Protein AF-A0A354HS11-F1 (afdb_monomer_lite)

Sequence (56 aa):
MRDVFLNTAGIEDFIMEDELLALQPAVDSAHNLLAHKKGPGSEYLGWLDLPETAMT

Structure (mmCIF, N/CA/C/O backbone):
data_AF-A0A354HS11-F1
#
_entry.id   AF-A0A354HS11-F1
#
loop_
_atom_site.group_PDB
_atom_site.id
_atom_site.type_symbol
_atom_site.label_atom_id
_atom_site.label_alt_id
_atom_site.label_comp_id
_atom_site.label_asym_id
_atom_site.label_entity_id
_atom_site.label_seq_id
_atom_site.pdbx_PDB_ins_code
_atom_site.Cartn_x
_atom_site.Cartn_y
_atom_site.Cartn_z
_atom_site.occupancy
_atom_site.B_iso_or_equiv
_atom_site.auth_seq_id
_atom_site.auth_comp_id
_atom_site.auth_asym_id
_atom_site.auth_atom_id
_atom_site.pdbx_PDB_model_num
ATOM 1 N N . MET A 1 1 ? -16.841 0.124 -9.895 1.00 60.00 1 MET A N 1
ATOM 2 C CA . MET A 1 1 ? -15.440 0.050 -9.440 1.00 60.00 1 MET A CA 1
ATOM 3 C C . MET A 1 1 ? -14.644 0.950 -10.372 1.00 60.00 1 MET A C 1
ATOM 5 O O . MET A 1 1 ? -14.855 0.846 -11.572 1.00 60.00 1 MET A O 1
ATOM 9 N N . ARG A 1 2 ? -13.902 1.941 -9.861 1.00 70.06 2 ARG A N 1
ATOM 10 C CA . ARG A 1 2 ? -12.965 2.707 -10.697 1.00 70.06 2 ARG A CA 1
ATOM 11 C C . ARG A 1 2 ? -11.631 1.997 -10.589 1.00 70.06 2 ARG A C 1
ATOM 13 O O . ARG A 1 2 ? -11.112 1.886 -9.482 1.00 70.06 2 ARG A O 1
ATOM 20 N N . ASP A 1 3 ? -11.137 1.505 -11.710 1.00 87.50 3 ASP A N 1
ATOM 21 C CA . ASP A 1 3 ? -9.895 0.752 -11.735 1.00 87.50 3 ASP A CA 1
ATOM 22 C C . ASP A 1 3 ? -8.720 1.715 -11.561 1.00 87.50 3 ASP A C 1
ATOM 24 O O . ASP A 1 3 ? -8.606 2.728 -12.257 1.00 87.50 3 ASP A O 1
ATOM 28 N N . VAL A 1 4 ? -7.880 1.423 -10.574 1.00 92.75 4 VAL A N 1
ATOM 29 C CA . VAL A 1 4 ? -6.624 2.129 -10.330 1.00 92.75 4 VAL A CA 1
ATOM 30 C C . VAL A 1 4 ? -5.508 1.222 -10.826 1.00 92.75 4 VAL A C 1
ATOM 32 O O . VAL A 1 4 ? -5.431 0.066 -10.418 1.00 92.75 4 VAL A O 1
ATOM 35 N N . PHE A 1 5 ? -4.650 1.745 -11.701 1.00 93.88 5 PHE A N 1
ATOM 36 C CA . PHE A 1 5 ? -3.533 1.003 -12.282 1.00 93.88 5 PHE A CA 1
ATOM 37 C C . PHE A 1 5 ? -2.204 1.599 -11.822 1.00 93.88 5 PHE A C 1
ATOM 39 O O . PHE A 1 5 ? -2.003 2.812 -11.904 1.00 93.88 5 PHE A O 1
ATOM 46 N N . LEU A 1 6 ? -1.291 0.739 -11.374 1.00 93.62 6 LEU A N 1
ATOM 47 C CA . LEU A 1 6 ? 0.098 1.093 -11.105 1.00 93.62 6 LEU A CA 1
ATOM 48 C C . LEU A 1 6 ? 0.930 0.794 -12.359 1.00 93.62 6 LEU A C 1
ATOM 50 O O . LEU A 1 6 ? 1.002 -0.354 -12.785 1.00 93.62 6 LEU A O 1
ATOM 54 N N . ASN A 1 7 ? 1.541 1.819 -12.954 1.00 95.19 7 ASN A N 1
ATOM 55 C CA . ASN A 1 7 ? 2.456 1.669 -14.087 1.00 95.19 7 ASN A CA 1
ATOM 56 C C . ASN A 1 7 ? 3.908 1.756 -13.597 1.00 95.19 7 ASN A C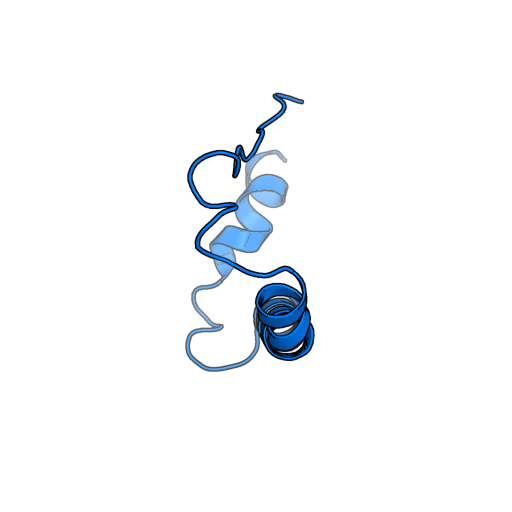 1
ATOM 58 O O . ASN A 1 7 ? 4.316 2.795 -13.080 1.00 95.19 7 ASN A O 1
ATOM 62 N N . THR A 1 8 ? 4.675 0.683 -13.784 1.00 94.75 8 THR A N 1
ATOM 63 C CA . THR A 1 8 ? 6.076 0.563 -13.350 1.00 94.75 8 THR A CA 1
ATOM 64 C C . THR A 1 8 ? 7.087 0.646 -14.492 1.00 94.75 8 THR A C 1
ATOM 66 O O . THR A 1 8 ? 8.280 0.585 -14.227 1.00 94.75 8 THR A O 1
ATOM 69 N N . ALA A 1 9 ? 6.660 0.863 -15.741 1.00 94.81 9 ALA A N 1
ATOM 70 C CA . ALA A 1 9 ? 7.547 0.815 -16.910 1.00 94.81 9 ALA A CA 1
ATOM 71 C C . ALA A 1 9 ? 8.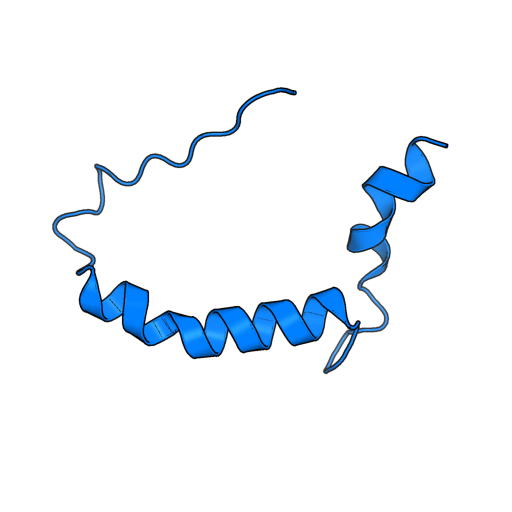763 1.761 -16.822 1.00 94.81 9 ALA A C 1
ATOM 73 O O . ALA A 1 9 ? 9.821 1.480 -17.369 1.00 94.81 9 ALA A O 1
ATOM 74 N N . GLY A 1 10 ? 8.637 2.888 -16.111 1.00 96.44 10 GLY A N 1
ATOM 75 C CA . GLY A 1 10 ? 9.729 3.854 -15.940 1.00 96.44 10 GLY A CA 1
ATOM 76 C C . GLY A 1 10 ? 10.830 3.437 -14.957 1.00 96.44 10 GLY A C 1
ATOM 77 O O . GLY A 1 10 ? 11.806 4.172 -14.826 1.00 96.44 10 GLY A O 1
ATOM 78 N N . ILE A 1 11 ? 10.667 2.319 -14.241 1.00 95.31 11 ILE A N 1
ATOM 79 C CA . ILE A 1 11 ? 11.607 1.857 -13.207 1.00 95.31 11 ILE A CA 1
ATOM 80 C C . ILE A 1 11 ? 12.146 0.437 -13.443 1.00 95.31 11 ILE A C 1
ATOM 82 O O . ILE A 1 11 ? 12.939 -0.037 -12.635 1.00 95.31 11 ILE A O 1
ATOM 86 N N . GLU A 1 12 ? 11.751 -0.231 -14.530 1.00 93.19 12 GLU A N 1
ATOM 87 C CA . GLU A 1 12 ? 12.102 -1.639 -14.803 1.00 93.19 12 GLU A CA 1
ATOM 88 C C . GLU A 1 12 ? 13.618 -1.871 -14.922 1.00 93.19 12 GLU A C 1
ATOM 90 O O . GLU A 1 12 ? 14.119 -2.896 -14.474 1.00 93.19 12 GLU A O 1
ATOM 95 N N . ASP A 1 13 ? 14.368 -0.886 -15.423 1.00 95.50 13 ASP A N 1
ATOM 96 C CA . ASP A 1 13 ? 15.833 -0.964 -15.527 1.00 95.50 13 ASP A CA 1
ATOM 97 C C . ASP A 1 13 ? 16.559 -0.755 -14.181 1.00 95.50 13 ASP A C 1
ATOM 99 O O . ASP A 1 13 ? 17.776 -0.926 -14.097 1.00 95.50 13 ASP A O 1
ATOM 103 N N . PHE A 1 14 ? 15.838 -0.348 -13.129 1.00 95.81 14 PHE A N 1
ATOM 104 C CA . PHE A 1 14 ? 16.412 0.028 -11.831 1.00 95.81 14 PHE A CA 1
ATOM 105 C C . PHE A 1 14 ? 16.033 -0.913 -10.690 1.00 95.81 14 PHE A C 1
ATOM 107 O O . PHE A 1 14 ? 16.685 -0.868 -9.649 1.00 95.81 14 PHE A O 1
ATOM 114 N N . ILE A 1 15 ? 14.978 -1.714 -10.849 1.00 93.75 15 ILE A N 1
ATOM 115 C CA . ILE A 1 15 ? 14.484 -2.627 -9.815 1.00 93.75 15 ILE A CA 1
ATOM 116 C C . ILE A 1 15 ? 14.382 -4.021 -10.408 1.00 93.75 15 ILE A C 1
ATOM 118 O O . ILE A 1 15 ? 13.625 -4.241 -11.351 1.00 93.75 15 ILE A O 1
ATOM 122 N N . MET A 1 16 ? 15.119 -4.963 -9.827 1.00 93.94 16 MET A N 1
ATOM 123 C CA . MET A 1 16 ? 15.091 -6.355 -10.261 1.00 93.94 16 MET A CA 1
ATOM 124 C C . MET A 1 16 ? 13.964 -7.129 -9.569 1.00 93.94 16 MET A C 1
ATOM 126 O O . MET A 1 16 ? 13.578 -6.847 -8.433 1.00 93.94 16 MET A O 1
ATOM 130 N N . GLU A 1 17 ? 13.404 -8.112 -10.275 1.00 93.75 17 GLU A N 1
ATOM 131 C CA . GLU A 1 17 ? 12.269 -8.902 -9.784 1.00 93.75 17 GLU A CA 1
ATOM 132 C C . GLU A 1 17 ? 12.614 -9.678 -8.504 1.00 93.75 17 GLU A C 1
ATOM 134 O O . GLU A 1 17 ? 11.810 -9.746 -7.576 1.00 93.75 17 GLU A O 1
ATOM 139 N N . ASP A 1 18 ? 13.821 -10.227 -8.420 1.00 96.19 18 ASP A N 1
ATOM 140 C CA . ASP A 1 18 ? 14.309 -10.961 -7.255 1.00 96.19 18 ASP A CA 1
ATOM 141 C C . ASP A 1 18 ? 14.472 -10.065 -6.019 1.00 96.19 18 ASP A C 1
ATOM 143 O O . ASP A 1 18 ? 14.107 -10.476 -4.916 1.00 96.19 18 ASP A O 1
ATOM 147 N N . GLU A 1 19 ? 14.940 -8.827 -6.197 1.00 94.75 19 GLU A N 1
ATOM 148 C CA . GLU A 1 19 ? 15.002 -7.818 -5.134 1.00 94.75 19 GLU A CA 1
ATOM 149 C C . GLU A 1 19 ? 13.606 -7.471 -4.608 1.00 94.75 19 GLU A C 1
ATOM 151 O O . GLU A 1 19 ? 13.402 -7.378 -3.394 1.00 94.75 19 GLU A O 1
ATOM 156 N N . LEU A 1 20 ? 12.624 -7.331 -5.504 1.00 94.50 20 LEU A N 1
ATOM 157 C CA . LEU A 1 20 ? 11.237 -7.077 -5.123 1.00 94.50 20 LEU A CA 1
ATOM 158 C C . LEU A 1 20 ? 10.637 -8.271 -4.367 1.00 94.50 20 LEU A C 1
ATOM 160 O O . LEU A 1 20 ? 10.025 -8.094 -3.312 1.00 94.50 20 LEU A O 1
ATOM 164 N N . LEU A 1 21 ? 10.841 -9.492 -4.866 1.00 96.75 21 LEU A N 1
ATOM 165 C CA . LEU A 1 21 ? 10.340 -10.716 -4.236 1.00 96.75 21 LEU A CA 1
ATOM 166 C C . LEU A 1 21 ? 10.997 -10.984 -2.877 1.00 96.75 21 LEU A C 1
ATOM 168 O O . LEU A 1 21 ? 10.341 -11.494 -1.966 1.00 96.75 2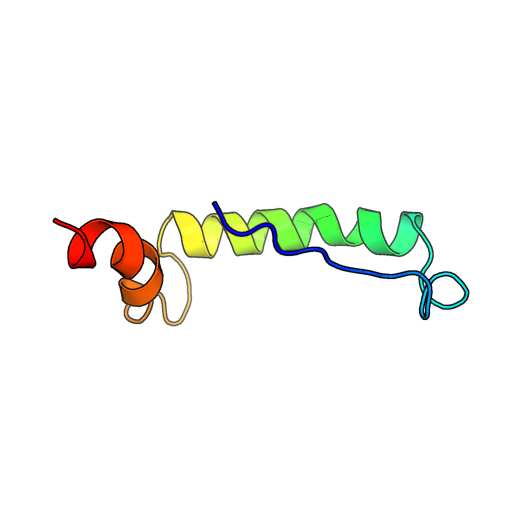1 LEU A O 1
ATOM 172 N N . ALA A 1 22 ? 12.256 -10.585 -2.691 1.00 97.94 22 ALA A N 1
ATOM 173 C CA . ALA A 1 22 ? 12.938 -10.680 -1.404 1.00 97.94 22 ALA A CA 1
ATOM 174 C C . ALA A 1 22 ? 12.271 -9.828 -0.303 1.00 97.94 22 ALA A C 1
ATOM 176 O O . ALA A 1 22 ? 12.436 -10.127 0.882 1.00 97.94 22 ALA A O 1
ATOM 177 N N . LEU A 1 23 ? 11.480 -8.807 -0.663 1.00 98.00 23 LEU A N 1
ATOM 178 C CA . LEU A 1 23 ? 10.722 -7.984 0.287 1.00 98.00 23 LEU A CA 1
ATOM 179 C C . LEU A 1 23 ? 9.410 -8.635 0.751 1.00 98.00 23 LEU A C 1
ATOM 181 O O . LEU A 1 23 ? 8.841 -8.178 1.747 1.00 98.00 23 LEU A O 1
ATOM 185 N N . GLN A 1 24 ? 8.934 -9.701 0.094 1.00 98.19 24 GLN A N 1
ATOM 186 C CA . GLN A 1 24 ? 7.637 -10.323 0.392 1.00 98.19 24 GLN A CA 1
ATOM 187 C C . GLN A 1 24 ? 7.438 -10.660 1.883 1.00 98.19 24 GLN A C 1
ATOM 189 O O . GLN A 1 24 ? 6.397 -10.292 2.427 1.00 98.19 24 GLN A O 1
ATOM 194 N N . PRO A 1 25 ? 8.416 -11.242 2.610 1.00 98.44 25 PRO A N 1
ATOM 195 C CA . PRO A 1 25 ? 8.233 -11.531 4.034 1.00 98.44 25 PRO A CA 1
ATOM 196 C C . PRO A 1 25 ? 7.981 -10.273 4.883 1.00 98.44 25 PRO A C 1
ATOM 198 O O . PRO A 1 25 ? 7.234 -10.310 5.864 1.00 98.44 25 PRO A O 1
ATOM 201 N N . ALA A 1 26 ? 8.590 -9.141 4.515 1.00 98.38 26 ALA A N 1
ATOM 202 C CA . ALA A 1 26 ? 8.366 -7.868 5.192 1.00 98.38 26 ALA A CA 1
ATOM 203 C C . ALA A 1 26 ? 6.982 -7.289 4.857 1.00 98.38 26 ALA A C 1
ATOM 205 O O . ALA A 1 26 ? 6.309 -6.773 5.751 1.00 98.38 26 ALA A O 1
ATOM 206 N N . VAL A 1 27 ? 6.536 -7.427 3.604 1.00 98.31 27 VAL A N 1
ATOM 207 C CA . VAL A 1 27 ? 5.184 -7.044 3.168 1.00 98.31 27 VAL A CA 1
ATOM 208 C C . VAL A 1 27 ? 4.125 -7.859 3.913 1.00 98.31 27 VAL A C 1
ATOM 210 O O . VAL A 1 27 ? 3.181 -7.278 4.447 1.00 98.31 27 VAL A O 1
ATOM 213 N N . ASP A 1 28 ? 4.315 -9.172 4.044 1.00 98.44 28 ASP A N 1
ATOM 214 C CA . ASP A 1 28 ? 3.407 -10.055 4.785 1.00 98.44 28 ASP A CA 1
ATOM 215 C C . ASP A 1 28 ? 3.330 -9.671 6.265 1.00 98.44 28 ASP A C 1
ATOM 217 O O . ASP A 1 28 ? 2.253 -9.628 6.865 1.00 98.44 28 ASP A O 1
ATOM 221 N N . SER A 1 29 ? 4.475 -9.355 6.872 1.00 98.25 29 SER A N 1
ATOM 222 C CA . SER A 1 29 ? 4.534 -8.872 8.252 1.00 98.25 29 SER A CA 1
ATOM 223 C C . SER A 1 29 ? 3.766 -7.556 8.417 1.00 98.25 29 SER A C 1
ATOM 225 O O . SER A 1 29 ? 2.916 -7.443 9.303 1.00 98.25 29 SER A O 1
ATOM 227 N N . ALA A 1 30 ? 3.988 -6.584 7.525 1.00 98.12 30 ALA A N 1
ATOM 228 C CA . ALA A 1 30 ? 3.284 -5.304 7.539 1.00 98.12 30 ALA A CA 1
ATOM 229 C C . ALA A 1 30 ? 1.769 -5.475 7.342 1.00 98.12 30 ALA A C 1
ATOM 231 O O . ALA A 1 30 ? 0.980 -4.879 8.079 1.00 98.12 30 ALA A O 1
ATOM 232 N N . HIS A 1 31 ? 1.355 -6.338 6.410 1.00 98.06 31 HIS A N 1
ATOM 233 C CA . HIS A 1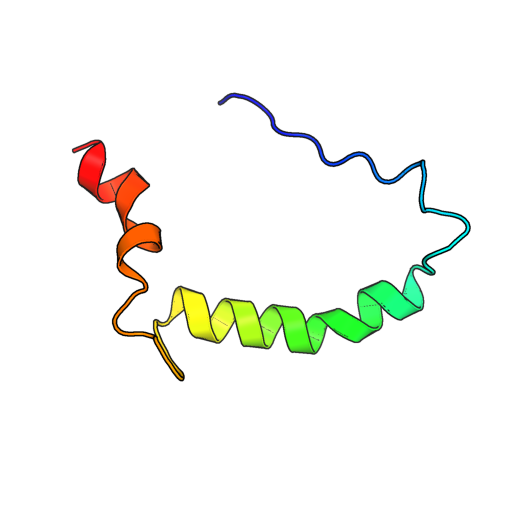 31 ? -0.049 -6.685 6.210 1.00 98.06 31 HIS A CA 1
ATOM 234 C C . HIS A 1 31 ? -0.664 -7.266 7.486 1.00 98.06 31 HIS A C 1
ATOM 236 O O . HIS A 1 31 ? -1.718 -6.812 7.925 1.00 98.06 31 HIS A O 1
ATOM 242 N N . ASN A 1 32 ? 0.016 -8.219 8.130 1.00 98.00 32 ASN A N 1
ATOM 243 C CA . ASN A 1 32 ? -0.471 -8.843 9.355 1.00 98.00 32 ASN A CA 1
ATOM 244 C C . ASN A 1 32 ? -0.611 -7.850 10.513 1.00 98.00 32 ASN A C 1
ATOM 246 O O . ASN A 1 32 ? -1.576 -7.952 11.271 1.00 98.00 32 ASN A O 1
ATOM 250 N N . LEU A 1 33 ? 0.316 -6.898 10.651 1.00 98.25 33 LEU A N 1
ATOM 251 C CA . LEU A 1 33 ? 0.220 -5.836 11.655 1.00 98.25 33 LEU A CA 1
ATOM 252 C C . LEU A 1 33 ? -1.013 -4.956 11.422 1.00 98.25 33 LEU A C 1
ATOM 254 O O . LEU A 1 33 ? -1.756 -4.700 12.367 1.00 98.25 33 LEU A O 1
ATOM 258 N N . LEU A 1 34 ? -1.264 -4.548 10.175 1.00 97.94 34 LEU A N 1
ATOM 259 C CA . LEU A 1 34 ? -2.407 -3.703 9.822 1.00 97.94 34 LEU A CA 1
ATOM 260 C C . LEU A 1 34 ? -3.739 -4.449 9.963 1.00 97.94 34 LEU A C 1
ATOM 262 O O . LEU A 1 34 ? -4.617 -4.003 10.698 1.00 97.94 34 LEU A O 1
ATOM 266 N N . ALA A 1 35 ? -3.868 -5.610 9.318 1.00 96.50 35 ALA A N 1
ATOM 267 C CA . ALA A 1 35 ? -5.101 -6.395 9.288 1.00 96.50 35 ALA A CA 1
ATOM 268 C C . ALA A 1 35 ? -5.541 -6.853 10.687 1.00 96.50 35 ALA A C 1
ATOM 270 O O . ALA A 1 35 ? -6.732 -6.880 10.989 1.00 96.50 35 ALA A O 1
ATOM 271 N N . HIS A 1 36 ? -4.585 -7.166 11.567 1.00 97.19 36 HIS A N 1
ATOM 272 C CA . HIS A 1 36 ? -4.876 -7.577 12.942 1.00 97.19 36 HIS A CA 1
ATOM 273 C C . HIS A 1 36 ? -4.775 -6.437 13.962 1.00 97.19 36 HIS A C 1
ATOM 275 O O . HIS A 1 36 ? -4.894 -6.708 15.157 1.00 97.19 36 HIS A O 1
ATOM 281 N N . LYS A 1 37 ? -4.539 -5.193 13.518 1.00 97.06 37 LYS A N 1
ATOM 282 C CA . LYS A 1 37 ? -4.380 -3.997 14.363 1.00 97.06 37 LYS A CA 1
ATOM 283 C C . LYS A 1 37 ? -3.403 -4.232 15.521 1.00 97.06 37 LYS A C 1
ATOM 285 O O . LYS A 1 37 ? -3.745 -4.095 16.692 1.00 97.06 37 LYS A O 1
ATOM 290 N N . LYS A 1 38 ? -2.178 -4.637 15.185 1.00 97.06 38 LYS A N 1
ATOM 291 C CA . LYS A 1 38 ? -1.089 -4.926 16.130 1.00 97.06 38 LYS A CA 1
ATOM 292 C C . LYS A 1 38 ? 0.101 -4.001 15.905 1.00 97.06 38 LYS A C 1
ATOM 294 O O . LYS A 1 38 ? 0.269 -3.421 14.838 1.00 97.06 38 LYS A O 1
ATOM 299 N N . GLY A 1 39 ? 0.979 -3.958 16.903 1.00 95.38 39 GLY A N 1
ATOM 300 C CA . GLY A 1 39 ? 2.231 -3.213 16.843 1.00 95.38 39 GLY A CA 1
ATOM 301 C C . GLY A 1 39 ? 2.083 -1.742 17.241 1.00 95.38 39 GLY A C 1
ATOM 302 O O . GLY A 1 39 ? 1.013 -1.313 17.678 1.00 95.38 39 GLY A O 1
ATOM 303 N N . PRO A 1 40 ? 3.175 -0.971 17.145 1.00 96.50 40 PRO A N 1
ATOM 304 C CA . PRO A 1 40 ? 3.177 0.439 17.521 1.00 96.50 40 PRO A CA 1
ATOM 305 C C . PRO A 1 40 ? 2.178 1.252 16.687 1.00 96.50 40 PRO A C 1
ATOM 307 O O . PRO A 1 40 ? 2.183 1.162 15.462 1.00 96.50 40 PRO A O 1
ATOM 310 N N . GLY A 1 41 ? 1.342 2.061 17.343 1.00 96.88 41 GLY A N 1
ATOM 311 C CA . GLY A 1 41 ? 0.366 2.929 16.676 1.00 96.88 41 GLY A CA 1
ATOM 312 C C . GLY A 1 41 ? -0.910 2.225 16.203 1.00 96.88 41 GLY A C 1
ATOM 313 O O . GLY A 1 41 ? -1.700 2.829 15.477 1.00 96.88 41 GLY A O 1
ATOM 314 N N . SER A 1 42 ? -1.135 0.970 16.608 1.00 97.62 42 SER A N 1
ATOM 315 C CA . SER A 1 42 ? -2.347 0.208 16.271 1.00 97.62 42 SER A CA 1
ATOM 316 C C . SER A 1 42 ? -3.660 0.902 16.663 1.00 97.62 42 SER A C 1
ATOM 318 O O . SER A 1 42 ? -4.684 0.717 16.007 1.00 97.62 42 SER A O 1
ATOM 320 N N . GLU A 1 43 ? -3.622 1.758 17.681 1.00 97.44 43 GLU A N 1
ATOM 321 C CA . GLU A 1 43 ? -4.736 2.575 18.155 1.00 97.44 43 GLU A CA 1
ATOM 322 C C . GLU A 1 43 ? -5.208 3.640 17.141 1.00 97.44 43 GLU A C 1
ATOM 324 O O . GLU A 1 43 ? -6.306 4.173 17.286 1.00 97.44 43 GLU A O 1
ATOM 329 N N . TYR A 1 44 ? -4.432 3.913 16.084 1.00 97.0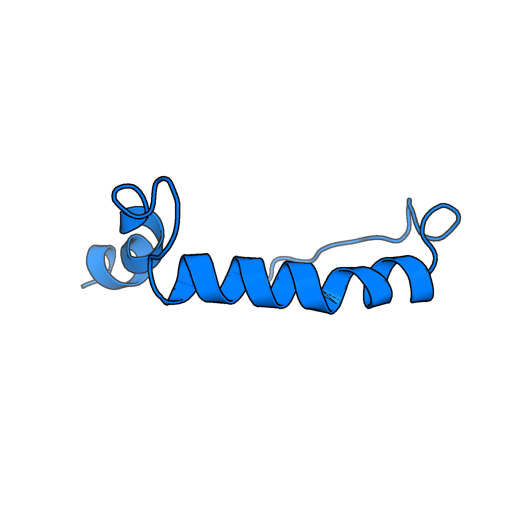6 44 TYR A N 1
ATOM 330 C CA . TYR A 1 44 ? -4.746 4.908 15.047 1.00 97.06 44 TYR A CA 1
ATOM 331 C C . TYR A 1 44 ? -5.204 4.297 13.710 1.00 97.06 44 TYR A C 1
ATOM 333 O O . TYR A 1 44 ? -5.271 4.992 12.696 1.00 97.06 44 TYR A O 1
ATOM 341 N N . LEU A 1 45 ? -5.542 3.005 13.677 1.00 96.88 45 LEU A N 1
ATOM 342 C CA . LEU A 1 45 ? -5.890 2.283 12.444 1.00 96.88 45 LEU A CA 1
ATOM 343 C C . LEU A 1 45 ? -7.383 2.314 12.070 1.00 96.88 45 LEU A C 1
ATOM 345 O O . LEU A 1 45 ? -7.819 1.539 11.223 1.00 96.88 45 LEU A O 1
ATOM 349 N N . GLY A 1 46 ? -8.180 3.219 12.651 1.00 94.81 46 GLY A N 1
ATOM 350 C CA . GLY A 1 46 ? -9.625 3.312 12.368 1.00 94.81 46 GLY A CA 1
ATOM 351 C C . GLY A 1 46 ? -9.972 3.640 10.908 1.00 94.81 46 GLY A C 1
ATOM 352 O O . GLY A 1 46 ? -11.081 3.371 10.457 1.00 94.81 46 GLY A O 1
ATOM 353 N N . TRP A 1 47 ? -9.020 4.176 10.141 1.00 95.69 47 TRP A N 1
ATOM 354 C CA . TRP A 1 47 ? -9.191 4.444 8.712 1.00 95.69 47 TRP A CA 1
ATOM 355 C C . TRP A 1 47 ? -9.314 3.170 7.863 1.00 95.69 47 TRP A C 1
ATOM 357 O O . TRP A 1 47 ? -9.852 3.245 6.761 1.00 95.69 47 TRP A O 1
ATOM 367 N N . LEU A 1 48 ? -8.856 2.014 8.362 1.00 95.56 48 LEU A N 1
ATOM 368 C CA . LEU A 1 48 ? -8.977 0.735 7.655 1.00 95.56 48 LEU A CA 1
ATOM 369 C C . LEU A 1 48 ? -10.437 0.296 7.506 1.00 95.56 48 LEU A C 1
ATOM 371 O O . LEU A 1 48 ? -10.817 -0.199 6.451 1.00 95.56 48 LEU A O 1
ATOM 375 N N . ASP A 1 49 ? -11.260 0.523 8.532 1.00 94.38 49 ASP A N 1
ATOM 376 C CA . ASP A 1 49 ? -12.676 0.132 8.529 1.00 94.38 49 ASP A CA 1
ATOM 377 C C . ASP A 1 49 ? -13.588 1.248 7.983 1.00 94.38 49 ASP A C 1
ATOM 379 O O . ASP A 1 49 ? -14.800 1.068 7.836 1.00 94.38 49 ASP A O 1
ATOM 383 N N . LEU A 1 50 ? -13.033 2.434 7.707 1.00 94.12 50 LEU A N 1
ATOM 384 C CA . LEU A 1 50 ? -13.804 3.612 7.310 1.00 94.12 50 LEU A CA 1
ATOM 385 C C . LEU A 1 50 ? -14.630 3.394 6.031 1.00 94.12 50 LEU A C 1
ATOM 387 O O . LEU A 1 50 ? -15.792 3.790 6.029 1.00 94.12 50 LEU A O 1
ATOM 391 N N . PRO A 1 51 ? -14.112 2.767 4.956 1.00 91.56 51 PRO A N 1
ATOM 392 C CA . PRO A 1 51 ? -14.909 2.550 3.749 1.00 91.56 51 PRO A CA 1
ATOM 393 C C . PRO A 1 51 ? -16.153 1.685 3.983 1.00 91.56 51 PRO A C 1
ATOM 395 O O . PRO A 1 51 ? -17.173 1.919 3.344 1.00 91.56 51 PRO A O 1
ATOM 398 N N . GLU A 1 52 ? -16.083 0.710 4.892 1.00 90.62 52 GLU A N 1
ATOM 399 C CA . GLU A 1 52 ? -17.217 -0.158 5.226 1.00 90.62 52 GLU A CA 1
ATOM 400 C C . GLU A 1 52 ? -18.203 0.552 6.158 1.00 90.62 52 GLU A C 1
ATOM 402 O O . GLU A 1 52 ? -19.407 0.537 5.922 1.00 90.62 52 GLU A O 1
ATOM 407 N N . THR A 1 53 ? -17.687 1.219 7.193 1.00 89.31 53 THR A N 1
ATOM 408 C CA . THR A 1 53 ? -18.501 1.857 8.241 1.00 89.31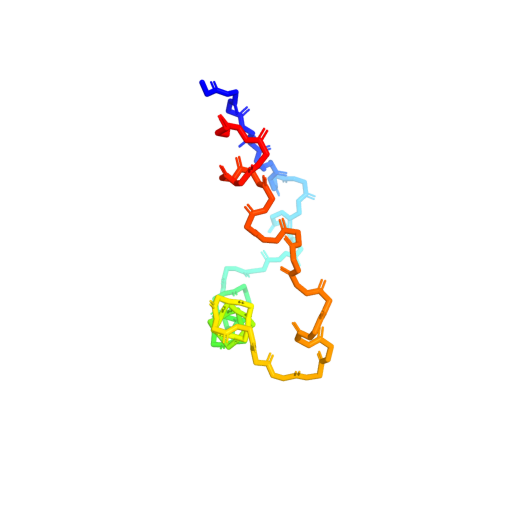 53 THR A CA 1
ATOM 409 C C . THR A 1 53 ? -19.121 3.190 7.823 1.00 89.31 53 THR A C 1
ATOM 411 O O . THR A 1 53 ? -20.164 3.563 8.348 1.00 89.31 53 THR A O 1
ATOM 414 N N . ALA A 1 54 ? -18.510 3.923 6.889 1.00 79.19 54 ALA A N 1
ATOM 415 C CA . ALA A 1 54 ? -19.030 5.204 6.405 1.00 79.19 54 ALA A CA 1
ATOM 416 C C . ALA A 1 54 ? -20.073 5.060 5.282 1.00 79.19 54 ALA A C 1
ATOM 418 O O . ALA A 1 54 ? -20.702 6.051 4.910 1.00 79.19 54 ALA A O 1
ATOM 419 N N . MET A 1 55 ? -20.224 3.862 4.708 1.00 65.44 55 MET A N 1
ATOM 420 C CA . MET A 1 55 ? -21.149 3.588 3.600 1.00 65.44 55 MET A CA 1
ATOM 421 C C . MET A 1 55 ? -22.394 2.786 4.018 1.00 65.44 55 MET A C 1
ATOM 423 O O . MET A 1 55 ? -23.204 2.443 3.156 1.00 65.44 55 MET A O 1
ATOM 427 N N . THR A 1 56 ? -22.557 2.513 5.315 1.00 55.72 56 THR A N 1
ATOM 428 C CA . THR A 1 56 ? -23.781 1.978 5.943 1.00 55.72 56 THR A CA 1
ATOM 429 C C . THR A 1 56 ? -24.576 3.075 6.627 1.00 55.72 56 THR A C 1
ATOM 431 O O . THR A 1 56 ? -25.816 3.084 6.464 1.00 55.72 56 THR A O 1
#

Foldseek 3Di:
DDDDDDDCPVCPVPDDPVNVVVCVVVVVVVCCCLVVLDDPPSVVNPVVCCVVVVVD

pLDDT: mean 93.05, std 9.08, range [55.72, 98.44]

Secondary structure (DSSP, 8-state):
-PPP----GGGTTTS-HHHHHHTHHHHHHHHHHHHTT-STTGGGGGGGSHHHHT--

Radius of gyration: 15.95 Å; chains: 1; bounding box: 40×17×35 Å